Protein AF-A0A1G8EBU3-F1 (afdb_monomer)

Structure (mmCIF, N/CA/C/O backbone):
data_AF-A0A1G8EBU3-F1
#
_entry.id   AF-A0A1G8EBU3-F1
#
loop_
_atom_site.group_PDB
_atom_site.id
_atom_site.type_symbol
_atom_site.label_atom_id
_atom_site.label_alt_id
_atom_site.label_comp_id
_atom_site.label_asym_id
_atom_site.label_entity_id
_atom_site.label_seq_id
_atom_site.pdbx_PDB_ins_code
_atom_site.Cartn_x
_atom_site.Cartn_y
_atom_site.Cartn_z
_atom_site.occupancy
_atom_site.B_iso_or_equiv
_atom_site.auth_seq_id
_atom_site.auth_comp_id
_atom_site.auth_asym_id
_atom_site.auth_atom_id
_atom_site.pdbx_PDB_model_num
ATOM 1 N N . MET A 1 1 ? -34.418 30.724 25.020 1.00 55.47 1 MET A N 1
ATOM 2 C CA . MET A 1 1 ? -33.992 29.529 25.794 1.00 55.47 1 MET A CA 1
ATOM 3 C C . MET A 1 1 ? -34.001 28.210 25.004 1.00 55.47 1 MET A C 1
ATOM 5 O O . MET A 1 1 ? -33.090 27.427 25.221 1.00 55.47 1 MET A O 1
ATOM 9 N N . LYS A 1 2 ? -34.943 27.928 24.080 1.00 56.41 2 LYS A N 1
ATOM 10 C CA . LYS A 1 2 ? -34.992 26.617 23.377 1.00 56.41 2 LYS A CA 1
ATOM 11 C C . LYS A 1 2 ? -33.742 26.281 22.527 1.00 56.41 2 LYS A C 1
ATOM 13 O O . LYS A 1 2 ? -33.280 25.147 22.577 1.00 56.41 2 LYS A O 1
ATOM 18 N N . GLN A 1 3 ? -33.156 27.256 21.817 1.00 59.44 3 GLN A N 1
ATOM 19 C CA . GLN A 1 3 ? -31.989 27.047 20.931 1.00 59.44 3 GLN A CA 1
ATOM 20 C C . GLN A 1 3 ? -30.757 26.439 21.623 1.00 59.44 3 GLN A C 1
ATOM 22 O O . GLN A 1 3 ? -30.106 25.577 21.037 1.00 59.44 3 GLN A O 1
ATOM 27 N N . ALA A 1 4 ? -30.459 26.832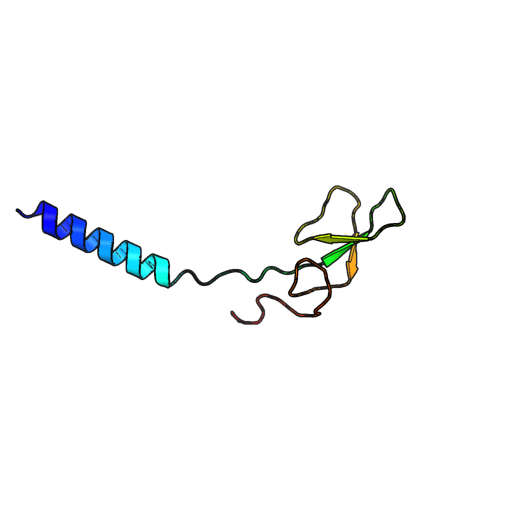 22.867 1.00 61.34 4 ALA A N 1
ATOM 28 C CA . ALA A 1 4 ? -29.294 26.325 23.597 1.00 61.34 4 ALA A CA 1
ATOM 29 C C . ALA A 1 4 ? -29.373 24.806 23.849 1.00 61.34 4 ALA A C 1
ATOM 31 O O . ALA A 1 4 ? -28.360 24.114 23.792 1.00 61.34 4 ALA A O 1
ATOM 32 N N . SER A 1 5 ? -30.583 24.268 24.057 1.00 74.56 5 SER A N 1
ATOM 33 C CA . SER A 1 5 ? -30.787 22.826 24.236 1.00 74.56 5 SER A CA 1
ATOM 34 C C . SER A 1 5 ? -30.575 22.050 22.932 1.00 74.56 5 SER A C 1
ATOM 36 O O . SER A 1 5 ? -29.949 20.993 22.946 1.00 74.56 5 SER A O 1
ATOM 38 N N . THR A 1 6 ? -31.036 22.582 21.794 1.00 86.44 6 THR A N 1
ATOM 39 C CA . THR A 1 6 ? -30.847 21.943 20.481 1.00 86.44 6 THR A CA 1
ATOM 40 C C . THR A 1 6 ? -29.375 21.917 20.068 1.00 86.44 6 THR A C 1
ATOM 42 O O . THR A 1 6 ? -28.892 20.876 19.630 1.00 86.44 6 THR A O 1
ATOM 45 N N . ALA A 1 7 ? -28.648 23.025 20.255 1.00 88.31 7 ALA A N 1
ATOM 46 C CA . ALA A 1 7 ? -27.223 23.104 19.932 1.00 88.31 7 ALA A CA 1
ATOM 47 C C . ALA 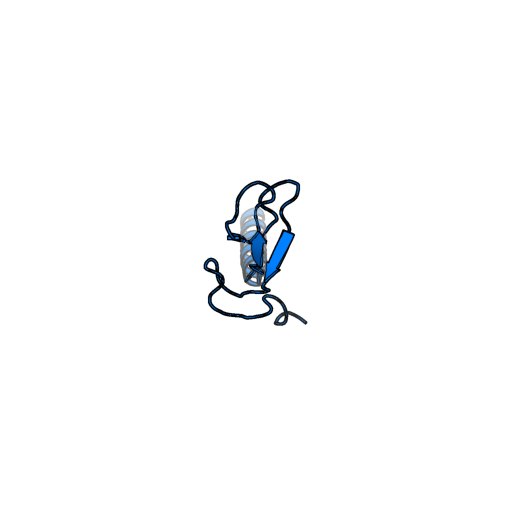A 1 7 ? -26.386 22.110 20.759 1.00 88.31 7 ALA A C 1
ATOM 49 O O . ALA A 1 7 ? -25.570 21.381 20.200 1.00 88.31 7 ALA A O 1
ATOM 50 N N . LEU A 1 8 ? -26.647 22.013 22.070 1.00 91.31 8 LEU A N 1
ATOM 51 C CA . LEU A 1 8 ? -25.962 21.060 22.948 1.00 91.31 8 LEU A CA 1
ATOM 52 C C . LEU A 1 8 ? -26.251 19.600 22.562 1.00 91.31 8 LEU A C 1
ATOM 54 O O . LEU A 1 8 ? -25.334 18.786 22.522 1.00 91.31 8 LEU A O 1
ATOM 58 N N . ARG A 1 9 ? -27.505 19.265 22.225 1.00 93.06 9 ARG A N 1
ATOM 59 C CA . ARG A 1 9 ? -27.873 17.918 21.746 1.00 93.06 9 ARG A CA 1
ATOM 60 C C . ARG A 1 9 ? -27.152 17.554 20.448 1.00 93.06 9 ARG A C 1
ATOM 62 O O . ARG A 1 9 ? -26.667 16.434 20.331 1.00 93.06 9 ARG A O 1
ATOM 69 N N . LEU A 1 10 ? -27.055 18.490 19.501 1.00 94.94 10 LEU A N 1
ATOM 70 C CA . LEU A 1 10 ? -26.342 18.271 18.242 1.00 94.94 10 LEU A CA 1
ATOM 71 C C . LEU A 1 10 ? -24.836 18.070 18.472 1.00 94.94 10 LEU A C 1
ATOM 73 O O . LEU A 1 10 ? -24.260 17.149 17.902 1.00 94.94 10 LEU A O 1
ATOM 77 N N . ALA A 1 11 ? -24.216 18.869 19.346 1.00 94.44 11 ALA A N 1
ATOM 78 C CA . ALA A 1 11 ? -22.809 18.706 19.710 1.00 94.44 11 ALA A CA 1
ATOM 79 C C . ALA A 1 11 ? -22.532 17.334 20.354 1.00 94.44 11 ALA A C 1
ATOM 81 O O . ALA A 1 11 ? -21.599 16.647 19.949 1.00 94.44 11 ALA A O 1
ATOM 82 N N . ILE A 1 12 ? -23.377 16.893 21.297 1.00 94.69 12 ILE A N 1
ATOM 83 C CA . ILE A 1 12 ? -23.259 15.565 21.924 1.00 94.69 12 ILE A CA 1
ATOM 84 C C . ILE A 1 12 ? -23.384 14.451 20.875 1.00 94.69 12 ILE A C 1
ATOM 86 O O . ILE A 1 12 ? -22.561 13.538 20.866 1.00 94.69 12 ILE A O 1
ATOM 90 N N . LEU A 1 13 ? -24.364 14.537 19.967 1.00 95.38 13 LEU A N 1
ATOM 91 C CA . LEU A 1 13 ? -24.524 13.565 18.881 1.00 95.38 13 LEU A CA 1
ATOM 92 C C . LEU A 1 13 ? -23.274 13.504 17.990 1.00 95.38 13 LEU A C 1
ATOM 94 O O . LEU A 1 13 ? -22.775 12.412 17.736 1.00 95.38 13 LEU A O 1
ATOM 98 N N . LEU A 1 14 ? -22.727 14.648 17.571 1.00 94.88 14 LEU A N 1
ATOM 99 C CA . LEU A 1 14 ? -21.515 14.701 16.744 1.00 94.88 14 LEU A CA 1
ATOM 100 C C . LEU A 1 14 ? -20.294 14.088 17.450 1.00 94.88 14 LEU A C 1
ATOM 102 O O . LEU A 1 14 ? -19.541 13.348 16.817 1.00 94.88 14 LEU A O 1
ATOM 106 N N . CYS A 1 15 ? -20.123 14.323 18.755 1.00 92.88 15 CYS A N 1
ATOM 107 C CA . CYS A 1 15 ? -19.056 13.694 19.539 1.00 92.88 15 CYS A CA 1
ATOM 108 C C . CYS A 1 15 ? -19.223 12.168 19.619 1.00 92.88 15 CYS A C 1
ATOM 110 O O . CYS A 1 15 ? -18.251 11.441 19.425 1.00 92.88 15 CYS A O 1
ATOM 112 N N . VAL A 1 16 ? -20.446 11.674 19.851 1.00 93.38 16 VAL A N 1
ATOM 113 C CA . VAL A 1 16 ? -20.733 10.228 19.902 1.00 93.38 16 VAL A CA 1
ATOM 114 C C . VAL A 1 16 ? -20.511 9.567 18.539 1.00 93.38 16 VAL A C 1
ATOM 116 O O . VAL A 1 16 ? -19.866 8.526 18.479 1.00 93.38 16 VAL A O 1
ATOM 119 N N . PHE A 1 17 ? -20.969 10.175 17.440 1.00 92.00 17 PHE A N 1
ATOM 120 C CA . PHE A 1 17 ? -20.734 9.644 16.092 1.00 92.00 17 PHE A CA 1
ATOM 121 C C . PHE A 1 17 ? -19.248 9.633 15.710 1.00 92.00 17 PHE A C 1
ATOM 123 O O . PHE A 1 17 ? -18.788 8.668 15.107 1.00 92.00 17 PHE A O 1
ATOM 130 N N . SER A 1 18 ? -18.484 10.656 16.104 1.00 88.81 18 SER A N 1
ATOM 131 C CA . SER A 1 18 ? -17.032 10.708 15.862 1.00 88.81 18 SER A CA 1
ATOM 132 C C . SER A 1 18 ? -16.280 9.569 16.560 1.00 88.81 18 SER A C 1
ATOM 134 O O . SER A 1 18 ? -15.315 9.049 16.012 1.00 88.81 18 SER A O 1
ATOM 136 N N . ALA A 1 19 ? -16.737 9.147 17.743 1.00 86.00 19 ALA A N 1
ATOM 137 C CA . ALA A 1 19 ? -16.121 8.066 18.516 1.00 86.00 19 ALA A CA 1
ATOM 138 C C . ALA A 1 19 ? -16.396 6.651 17.962 1.00 86.00 19 ALA A C 1
ATOM 140 O O . ALA A 1 19 ? -15.809 5.690 18.447 1.00 86.00 19 ALA A O 1
ATOM 141 N N . LEU A 1 20 ? -17.280 6.512 16.966 1.00 85.75 20 LEU A N 1
ATOM 142 C CA . LEU A 1 20 ? -17.575 5.243 16.285 1.00 85.75 20 LEU A CA 1
ATOM 143 C C . LEU A 1 20 ? -16.800 5.083 14.962 1.00 85.75 20 LEU A C 1
ATOM 145 O O . LEU A 1 20 ? -16.946 4.069 14.281 1.00 85.75 20 LEU A O 1
ATOM 149 N N . ALA A 1 21 ? -15.996 6.080 14.577 1.00 81.88 21 ALA A N 1
ATOM 150 C CA . ALA A 1 21 ? -15.232 6.092 13.334 1.00 81.88 21 ALA A CA 1
ATOM 151 C C . ALA A 1 21 ? -13.885 5.355 13.478 1.00 81.88 21 ALA A C 1
ATOM 153 O O . ALA A 1 21 ? -12.818 5.966 13.447 1.00 81.88 21 ALA A O 1
ATOM 154 N N . GLU A 1 22 ? -13.944 4.031 13.619 1.00 81.62 22 GLU A N 1
ATOM 155 C CA . GLU A 1 22 ? -12.760 3.165 13.619 1.00 81.62 22 GLU A CA 1
ATOM 156 C C . GLU A 1 22 ? -12.183 3.017 12.203 1.00 81.62 22 GLU A C 1
ATOM 158 O O . GLU A 1 22 ? -12.898 2.699 11.251 1.00 81.62 22 GLU A O 1
ATOM 163 N N . ALA A 1 23 ? -10.873 3.225 12.056 1.00 82.56 23 ALA A N 1
ATOM 164 C CA . ALA A 1 23 ? -10.195 3.193 10.765 1.00 82.56 23 ALA A CA 1
ATOM 165 C C . ALA A 1 23 ? -8.863 2.441 10.818 1.00 82.56 23 ALA A C 1
ATOM 167 O O . ALA A 1 23 ? -8.079 2.607 11.743 1.00 82.56 23 ALA A O 1
ATOM 168 N N . ALA A 1 24 ? -8.511 1.786 9.716 1.00 84.12 24 ALA A N 1
ATOM 169 C CA . ALA A 1 24 ? -7.500 2.372 8.835 1.00 84.12 24 ALA A CA 1
ATOM 170 C C . ALA A 1 24 ? -5.996 2.146 9.125 1.00 84.12 24 ALA A C 1
ATOM 172 O O . ALA A 1 24 ? -5.191 2.877 8.540 1.00 84.12 24 ALA A O 1
ATOM 173 N N . PRO A 1 25 ? -5.548 1.092 9.833 1.00 85.62 25 PRO A N 1
ATOM 174 C CA . PRO A 1 25 ? -4.365 0.361 9.405 1.00 85.62 25 PRO A CA 1
ATOM 175 C C . PRO A 1 25 ? -4.489 -0.016 7.922 1.00 85.62 25 PRO A C 1
ATOM 177 O O . PRO A 1 25 ? -5.238 -0.916 7.546 1.00 85.62 25 PRO A O 1
ATOM 180 N N . ALA A 1 26 ? -3.789 0.732 7.072 1.00 91.44 26 ALA A N 1
ATOM 181 C CA . ALA A 1 26 ? -3.777 0.555 5.627 1.00 91.44 26 ALA A CA 1
ATOM 182 C C . ALA A 1 26 ? -2.768 -0.520 5.200 1.00 91.44 26 ALA A C 1
ATOM 184 O O . ALA A 1 26 ? -1.731 -0.707 5.838 1.00 91.44 26 ALA A O 1
ATOM 185 N N . ALA A 1 27 ? -3.053 -1.208 4.093 1.00 94.75 27 ALA A N 1
ATOM 186 C CA . ALA A 1 27 ? -2.140 -2.189 3.517 1.00 94.75 27 ALA A CA 1
ATOM 187 C C . ALA A 1 27 ? -0.970 -1.507 2.793 1.00 94.75 27 ALA A C 1
ATOM 189 O O . ALA A 1 27 ? -1.173 -0.634 1.951 1.00 94.75 27 ALA A O 1
ATOM 190 N N . TRP A 1 28 ? 0.251 -1.951 3.088 1.00 97.19 28 TRP A N 1
ATOM 191 C CA . TRP A 1 28 ? 1.471 -1.511 2.411 1.00 97.19 28 TRP A CA 1
ATOM 192 C C . TRP A 1 28 ? 2.028 -2.607 1.503 1.00 97.19 28 TRP A C 1
ATOM 194 O O . TRP A 1 28 ? 1.947 -3.797 1.817 1.00 97.19 28 TRP A O 1
ATOM 204 N N . TYR A 1 29 ? 2.633 -2.207 0.387 1.00 97.56 29 TYR A N 1
ATOM 205 C CA . TYR A 1 29 ? 3.201 -3.115 -0.607 1.00 97.56 29 TYR A CA 1
ATOM 206 C C . TYR A 1 29 ? 4.602 -2.666 -1.015 1.00 97.56 29 TYR A C 1
ATOM 208 O O . TYR A 1 29 ? 4.909 -1.472 -1.024 1.00 97.56 29 TYR A O 1
ATOM 216 N N . ARG A 1 30 ? 5.451 -3.628 -1.390 1.00 98.00 30 ARG A N 1
ATOM 217 C CA . ARG A 1 30 ? 6.674 -3.350 -2.144 1.00 98.00 30 ARG A CA 1
ATOM 218 C C . ARG A 1 30 ? 6.323 -3.228 -3.617 1.00 98.00 30 ARG A C 1
ATOM 220 O O . ARG A 1 30 ? 5.844 -4.194 -4.214 1.00 98.00 30 ARG A O 1
ATOM 227 N N . TRP A 1 31 ? 6.606 -2.062 -4.174 1.00 98.25 31 TRP A N 1
ATOM 228 C CA . TRP A 1 31 ? 6.428 -1.729 -5.578 1.00 98.25 31 TRP A CA 1
ATOM 229 C C . TRP A 1 31 ? 7.787 -1.686 -6.266 1.00 98.25 31 TRP A C 1
ATOM 231 O O . TRP A 1 31 ? 8.698 -1.042 -5.743 1.00 98.25 31 TRP A O 1
ATOM 241 N N . ARG A 1 32 ? 7.916 -2.324 -7.430 1.00 98.06 32 ARG A N 1
ATOM 242 C CA . ARG A 1 32 ? 9.106 -2.242 -8.287 1.00 98.06 32 ARG A CA 1
ATOM 243 C C . ARG A 1 32 ? 8.945 -1.140 -9.322 1.00 98.06 32 ARG A C 1
ATOM 245 O O . ARG A 1 32 ? 7.889 -1.053 -9.951 1.00 98.06 32 ARG A O 1
ATOM 252 N N . SER A 1 33 ? 9.983 -0.322 -9.489 1.00 96.88 33 SER A N 1
ATOM 253 C CA . SER A 1 33 ? 10.008 0.718 -10.520 1.00 96.88 33 SER A CA 1
ATOM 254 C C . SER A 1 33 ? 10.063 0.099 -11.924 1.00 96.88 33 SER A C 1
ATOM 256 O O . SER A 1 33 ? 10.804 -0.866 -12.118 1.00 96.88 33 SER A O 1
ATOM 258 N N . PRO A 1 34 ? 9.333 0.644 -12.916 1.00 96.25 34 PRO A N 1
ATOM 259 C CA . PRO A 1 34 ? 9.467 0.230 -14.314 1.00 96.25 34 PRO A CA 1
ATOM 260 C C . PRO A 1 34 ? 10.788 0.694 -14.956 1.00 96.25 34 PRO A C 1
ATOM 262 O O . PRO A 1 34 ? 11.219 0.123 -15.952 1.00 96.25 34 PRO A O 1
ATOM 265 N N . GLU A 1 35 ? 11.426 1.726 -14.398 1.00 96.12 35 GLU A N 1
ATOM 266 C CA . GLU A 1 35 ? 12.557 2.448 -15.007 1.00 96.12 35 GLU A CA 1
ATOM 267 C C . GLU A 1 35 ? 13.897 2.203 -14.295 1.00 96.12 35 GLU A C 1
ATOM 269 O O . GLU A 1 35 ? 14.951 2.597 -14.792 1.00 96.12 35 GLU A O 1
ATOM 274 N N . ALA A 1 36 ? 13.878 1.591 -13.108 1.00 92.25 36 ALA A N 1
ATOM 275 C CA . ALA A 1 36 ? 15.059 1.419 -12.268 1.00 92.25 36 ALA A CA 1
ATOM 276 C C . ALA A 1 36 ? 14.986 0.122 -11.455 1.00 92.25 36 ALA A C 1
ATOM 278 O O . ALA A 1 36 ? 13.918 -0.251 -10.975 1.00 92.25 36 ALA A O 1
ATOM 279 N N . ASP A 1 37 ? 16.131 -0.518 -11.209 1.00 92.44 37 ASP A N 1
ATOM 280 C CA . ASP A 1 37 ? 16.214 -1.726 -10.377 1.00 92.44 37 ASP A CA 1
ATOM 281 C C . ASP A 1 37 ? 16.145 -1.384 -8.875 1.00 92.44 37 ASP A C 1
ATOM 283 O O . ASP A 1 37 ? 17.110 -1.491 -8.119 1.00 92.44 37 ASP A O 1
ATOM 287 N N . ARG A 1 38 ? 14.991 -0.861 -8.445 1.00 93.62 38 ARG A N 1
ATOM 288 C CA . ARG A 1 38 ? 14.697 -0.537 -7.046 1.00 93.62 38 ARG A CA 1
ATOM 289 C C . ARG A 1 38 ? 13.242 -0.807 -6.690 1.00 93.62 38 ARG A C 1
ATOM 291 O O . ARG A 1 38 ? 12.321 -0.456 -7.430 1.00 93.62 38 ARG A O 1
ATOM 298 N N . ASP A 1 39 ? 13.064 -1.327 -5.481 1.00 97.06 39 ASP A N 1
ATOM 299 C CA . ASP A 1 39 ? 11.765 -1.446 -4.827 1.00 97.06 39 ASP A CA 1
ATOM 300 C C . ASP A 1 39 ? 11.563 -0.295 -3.832 1.00 97.06 39 ASP A C 1
ATOM 302 O O . ASP A 1 39 ? 12.512 0.136 -3.169 1.00 97.06 39 ASP A O 1
ATOM 306 N N . ILE A 1 40 ? 10.323 0.168 -3.666 1.00 97.56 40 ILE A N 1
ATOM 307 C CA . ILE A 1 40 ? 9.924 1.066 -2.569 1.00 97.56 40 ILE A CA 1
ATOM 308 C C . ILE A 1 40 ? 8.697 0.514 -1.835 1.00 97.56 40 ILE A C 1
ATOM 310 O O . ILE A 1 40 ? 7.920 -0.246 -2.408 1.00 97.56 40 ILE A O 1
ATOM 314 N N . CYS A 1 41 ? 8.514 0.891 -0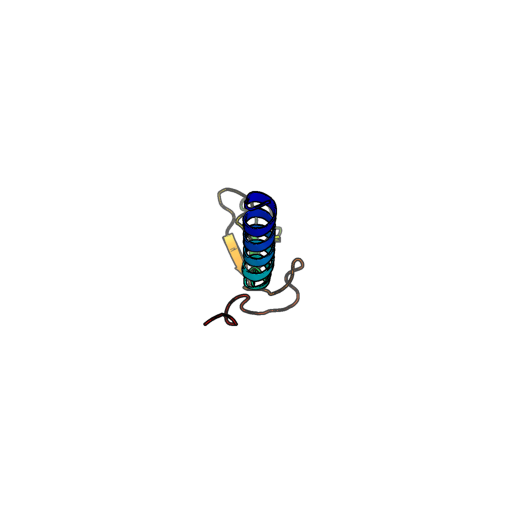.569 1.00 97.94 41 CYS A N 1
ATOM 315 C CA . CYS A 1 41 ? 7.300 0.571 0.183 1.00 97.94 41 CYS A CA 1
ATOM 316 C C . CYS A 1 41 ? 6.282 1.713 0.044 1.00 97.94 41 CYS A C 1
ATOM 318 O O . CYS A 1 41 ? 6.626 2.863 0.314 1.00 97.94 41 CYS A O 1
ATOM 320 N N . ALA A 1 42 ? 5.050 1.413 -0.372 1.00 97.62 42 ALA A N 1
ATOM 321 C CA . ALA A 1 42 ? 3.966 2.395 -0.471 1.00 97.62 42 ALA A CA 1
ATOM 322 C C . ALA A 1 42 ? 2.583 1.737 -0.314 1.00 97.62 42 ALA A C 1
ATOM 324 O O . ALA A 1 42 ? 2.400 0.567 -0.659 1.00 97.62 42 ALA A O 1
ATOM 325 N N . GLN A 1 43 ? 1.602 2.499 0.180 1.00 96.25 43 GLN A N 1
ATOM 326 C CA . GLN A 1 43 ? 0.196 2.066 0.268 1.00 96.25 43 GLN A CA 1
ATOM 327 C C . GLN A 1 43 ? -0.458 1.956 -1.116 1.00 96.25 43 GLN A C 1
ATOM 329 O O . GLN A 1 43 ? -1.221 1.034 -1.386 1.00 96.25 43 GLN A O 1
ATOM 334 N N . VAL A 1 44 ? -0.136 2.902 -2.002 1.00 95.81 44 VAL A N 1
ATOM 335 C CA . VAL A 1 44 ? -0.715 3.048 -3.343 1.00 95.81 44 VAL A CA 1
ATOM 336 C C . VAL A 1 44 ? 0.374 3.007 -4.411 1.00 95.81 44 VAL A C 1
ATOM 338 O O . VAL A 1 44 ? 1.550 3.221 -4.115 1.00 95.81 44 VAL A O 1
ATOM 341 N N . MET A 1 45 ? -0.028 2.735 -5.654 1.00 96.56 45 MET A N 1
ATOM 342 C CA . MET A 1 45 ? 0.873 2.672 -6.804 1.00 96.56 45 MET A CA 1
ATOM 343 C C . MET A 1 45 ? 1.595 4.023 -7.007 1.00 96.56 45 MET A C 1
ATOM 345 O O . MET A 1 45 ? 0.909 5.031 -7.179 1.00 96.56 45 MET A O 1
ATOM 349 N N . PRO A 1 46 ? 2.943 4.076 -7.016 1.00 96.69 46 PRO A N 1
ATOM 350 C CA . PRO A 1 46 ? 3.683 5.343 -7.110 1.00 96.69 46 PRO A CA 1
ATOM 351 C C . PRO A 1 46 ? 3.526 6.084 -8.446 1.00 96.69 46 PRO A C 1
ATOM 353 O O . PRO A 1 46 ? 3.682 7.300 -8.497 1.00 96.69 46 PRO A O 1
ATOM 356 N N . GLY A 1 47 ? 3.231 5.359 -9.527 1.00 95.69 47 GLY A N 1
ATOM 357 C CA . GLY A 1 47 ? 3.020 5.903 -10.866 1.00 95.69 47 GLY A CA 1
ATOM 358 C C . GLY A 1 47 ? 2.702 4.802 -11.886 1.00 95.69 47 GLY A C 1
ATOM 359 O O . GLY A 1 47 ? 2.669 3.624 -11.519 1.00 95.69 47 GLY A O 1
ATOM 360 N N . PRO A 1 48 ? 2.469 5.145 -13.164 1.00 96.69 48 PRO A N 1
ATOM 361 C CA . PRO A 1 48 ? 2.236 4.162 -14.222 1.00 96.69 48 PRO A CA 1
ATOM 362 C C . PRO A 1 48 ? 3.370 3.130 -14.323 1.00 96.69 48 PRO A C 1
ATOM 364 O O . PRO A 1 48 ? 4.534 3.460 -14.116 1.00 96.69 48 PRO A O 1
ATOM 367 N N . GLY A 1 49 ? 3.036 1.877 -14.638 1.00 95.56 49 GLY A N 1
ATOM 368 C CA . GLY A 1 49 ? 4.015 0.801 -14.855 1.00 95.56 49 GLY A CA 1
ATOM 369 C C . GLY A 1 49 ? 4.642 0.185 -13.595 1.00 95.56 49 GLY A C 1
ATOM 370 O O . GLY A 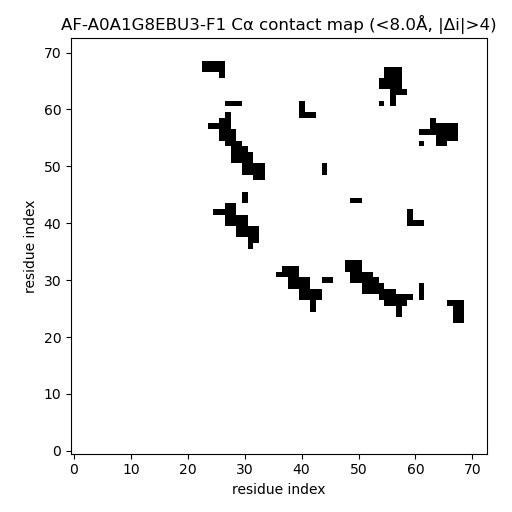1 49 ? 5.295 -0.849 -13.704 1.00 95.56 49 GLY A O 1
ATOM 371 N N . TRP A 1 50 ? 4.426 0.751 -12.403 1.00 98.06 50 TRP A N 1
ATOM 372 C CA . TRP A 1 50 ? 4.879 0.136 -11.152 1.00 98.06 50 TRP A CA 1
ATOM 373 C C . TRP A 1 50 ? 4.083 -1.136 -10.839 1.00 98.06 50 TRP A C 1
ATOM 375 O O . TRP A 1 50 ? 2.853 -1.139 -10.893 1.00 98.06 50 TRP A O 1
ATOM 385 N N . ILE A 1 51 ? 4.778 -2.205 -10.443 1.00 97.56 51 ILE A N 1
ATOM 386 C CA . ILE A 1 51 ? 4.164 -3.505 -10.122 1.00 97.56 51 ILE A CA 1
ATOM 387 C C . ILE A 1 51 ? 4.383 -3.891 -8.658 1.00 97.56 51 ILE A C 1
ATOM 389 O O . ILE A 1 51 ? 5.440 -3.620 -8.086 1.00 97.56 51 ILE A O 1
ATOM 393 N N . ILE A 1 52 ? 3.398 -4.557 -8.048 1.00 97.44 52 ILE A N 1
ATOM 394 C CA . ILE A 1 52 ? 3.543 -5.142 -6.709 1.00 97.44 52 ILE A CA 1
ATOM 395 C C . ILE A 1 52 ? 4.435 -6.382 -6.809 1.00 97.44 52 ILE A C 1
ATOM 397 O O . ILE A 1 52 ? 4.127 -7.308 -7.554 1.00 97.44 52 ILE A O 1
ATOM 401 N N . VAL A 1 53 ? 5.505 -6.424 -6.012 1.00 97.44 53 VAL A N 1
ATOM 402 C CA . VAL A 1 53 ? 6.401 -7.592 -5.907 1.00 97.44 53 VAL A CA 1
ATOM 403 C C . VAL A 1 53 ? 6.302 -8.315 -4.564 1.00 97.44 53 VAL A C 1
ATOM 405 O O . VAL A 1 53 ? 6.687 -9.480 -4.468 1.00 97.44 53 VAL A O 1
ATOM 408 N N . LYS A 1 54 ? 5.795 -7.659 -3.507 1.00 97.31 54 LYS A N 1
ATOM 409 C CA . LYS A 1 54 ? 5.582 -8.290 -2.192 1.00 97.31 54 LYS A CA 1
ATOM 410 C C . LYS A 1 54 ? 4.588 -7.521 -1.320 1.00 97.31 54 LYS A C 1
ATOM 412 O O . LYS A 1 54 ? 4.536 -6.296 -1.372 1.00 97.31 54 LYS A O 1
ATOM 417 N N . GLY A 1 55 ? 3.869 -8.238 -0.463 1.00 94.81 55 GLY A N 1
ATOM 418 C CA . GLY A 1 55 ? 2.912 -7.705 0.509 1.00 94.81 55 GLY A CA 1
ATOM 419 C C . GLY A 1 55 ? 1.678 -8.610 0.616 1.00 94.81 55 GLY A C 1
ATOM 420 O O . GLY A 1 55 ? 1.685 -9.692 0.023 1.00 94.81 55 GLY A O 1
ATOM 421 N N . PRO A 1 56 ? 0.624 -8.188 1.332 1.00 95.75 56 PRO A N 1
ATOM 422 C CA . PRO A 1 56 ? 0.546 -6.953 2.116 1.00 95.75 56 PRO A CA 1
ATOM 423 C C . PRO A 1 56 ? 1.450 -6.936 3.367 1.00 95.75 56 PRO A C 1
ATOM 425 O O . PRO A 1 56 ? 1.960 -7.962 3.828 1.00 95.75 56 PRO A O 1
ATOM 428 N N . TYR A 1 57 ? 1.669 -5.729 3.883 1.00 96.25 57 TYR A N 1
ATOM 429 C CA . TYR A 1 57 ? 2.407 -5.407 5.103 1.00 96.25 57 TYR A CA 1
ATOM 430 C C . TYR A 1 57 ? 1.577 -4.469 5.987 1.00 96.25 57 TYR A C 1
ATOM 432 O O . TYR A 1 57 ? 0.805 -3.661 5.468 1.00 96.25 57 TYR A O 1
ATOM 440 N N . GLU A 1 58 ? 1.775 -4.539 7.306 1.00 94.38 58 GLU A N 1
ATOM 441 C CA . GLU A 1 58 ? 1.113 -3.660 8.290 1.00 94.38 58 GLU A CA 1
ATOM 442 C C . GLU A 1 58 ? 1.858 -2.346 8.578 1.00 94.38 58 GLU A C 1
ATOM 444 O O . GLU A 1 58 ? 1.371 -1.518 9.344 1.00 94.38 58 GLU A O 1
ATOM 449 N N . ASP A 1 59 ? 3.037 -2.137 7.984 1.00 94.62 59 ASP A N 1
ATOM 450 C CA . ASP A 1 59 ? 3.907 -1.006 8.301 1.00 94.62 59 ASP A CA 1
ATOM 451 C C . ASP A 1 59 ? 4.505 -0.309 7.069 1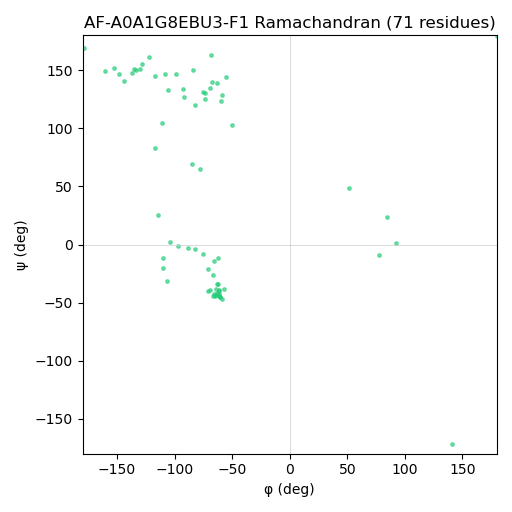.00 94.62 59 ASP A C 1
ATOM 453 O O . ASP A 1 59 ? 4.822 -0.932 6.053 1.00 94.62 59 ASP A O 1
ATOM 457 N N . ALA A 1 60 ? 4.765 0.993 7.224 1.00 95.06 60 ALA A N 1
ATOM 458 C CA . ALA A 1 60 ? 5.310 1.874 6.190 1.00 95.06 60 ALA A CA 1
ATOM 459 C C . ALA A 1 60 ? 6.718 1.516 5.678 1.00 95.06 60 ALA A C 1
ATOM 461 O O . ALA A 1 60 ? 7.162 2.070 4.674 1.00 95.06 60 ALA A O 1
ATOM 462 N N . HIS A 1 61 ? 7.434 0.604 6.341 1.00 96.19 61 HIS A N 1
ATOM 463 C CA . HIS A 1 61 ? 8.757 0.147 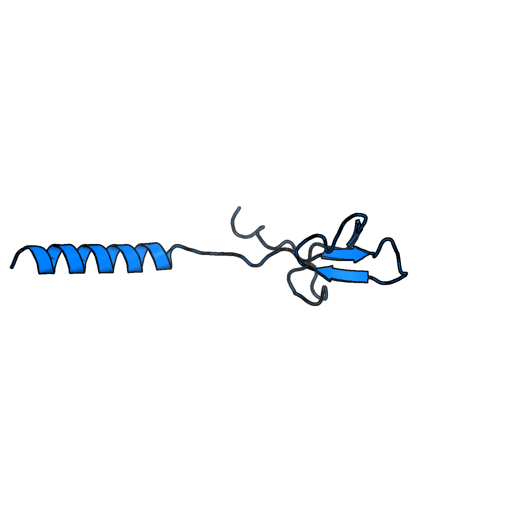5.915 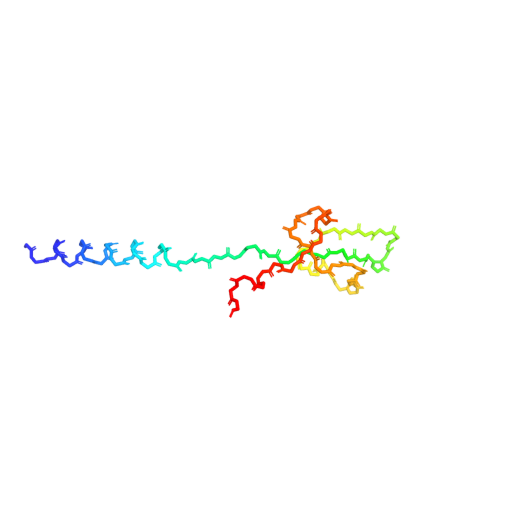1.00 96.19 61 HIS A CA 1
ATOM 464 C C . HIS A 1 61 ? 8.728 -1.250 5.278 1.00 96.19 61 HIS A C 1
ATOM 466 O O . HIS A 1 61 ? 9.788 -1.763 4.905 1.00 96.19 61 HIS A O 1
ATOM 472 N N . CYS A 1 62 ? 7.551 -1.873 5.135 1.00 96.75 62 CYS A N 1
ATOM 473 C CA . CYS A 1 62 ? 7.384 -3.216 4.585 1.00 96.75 62 CYS A CA 1
ATOM 474 C C . CYS A 1 62 ? 8.309 -4.237 5.284 1.00 96.75 62 CYS A C 1
ATOM 476 O O . CYS A 1 62 ? 9.059 -4.984 4.631 1.00 96.75 62 CYS A O 1
ATOM 478 N N . LYS A 1 63 ? 8.292 -4.219 6.625 1.00 96.50 63 LYS A N 1
ATOM 479 C CA . LYS A 1 63 ? 9.081 -5.084 7.519 1.00 96.50 63 LYS A CA 1
ATOM 480 C C . LYS A 1 63 ? 8.233 -6.159 8.195 1.00 96.50 63 LYS A C 1
ATOM 482 O O . LYS A 1 63 ? 8.742 -7.249 8.436 1.00 96.50 63 LYS A O 1
ATOM 487 N N . LYS A 1 64 ? 6.962 -5.874 8.469 1.00 95.00 64 LYS A N 1
ATOM 488 C CA . LYS A 1 64 ? 6.015 -6.743 9.165 1.00 95.00 64 LYS A CA 1
ATOM 489 C C . LYS A 1 64 ? 4.930 -7.244 8.200 1.00 95.00 64 LYS A C 1
ATOM 491 O O . LYS A 1 64 ? 4.068 -6.460 7.794 1.00 95.00 64 LYS A O 1
ATOM 496 N N . PRO A 1 65 ? 4.982 -8.512 7.758 1.00 94.31 65 PRO A N 1
ATOM 497 C CA . PRO A 1 65 ? 3.931 -9.090 6.928 1.00 94.31 65 PRO A CA 1
ATOM 498 C C . PRO A 1 65 ? 2.612 -9.132 7.700 1.00 94.31 65 PRO A C 1
ATOM 500 O O . PRO A 1 65 ? 2.599 -9.485 8.875 1.00 94.31 65 PRO A O 1
ATOM 503 N N . GLY A 1 66 ? 1.508 -8.816 7.034 1.00 90.94 66 GLY A N 1
ATOM 504 C CA . GLY A 1 66 ? 0.186 -8.803 7.651 1.00 90.94 66 GLY A CA 1
ATOM 505 C C . GLY A 1 66 ? -0.880 -8.438 6.631 1.00 90.94 66 GLY A C 1
ATOM 506 O O . GLY A 1 66 ? -0.556 -8.009 5.527 1.00 90.94 66 GLY A O 1
ATOM 507 N N . LYS A 1 67 ? -2.155 -8.594 6.991 1.00 87.44 67 LYS A N 1
ATOM 508 C CA . LYS A 1 67 ? -3.299 -8.184 6.163 1.00 87.44 67 LYS A CA 1
ATOM 509 C C . LYS A 1 67 ? -4.091 -7.094 6.888 1.00 87.44 67 LYS A C 1
ATOM 511 O O . LYS A 1 67 ? -5.062 -7.407 7.579 1.00 87.44 67 LYS A O 1
ATOM 516 N N . PRO A 1 68 ? -3.670 -5.821 6.793 1.00 84.06 68 PRO A N 1
ATOM 517 C CA . PRO A 1 68 ? -4.390 -4.734 7.439 1.00 84.06 68 PRO A CA 1
ATOM 518 C C . PRO A 1 68 ? -5.831 -4.676 6.932 1.00 84.06 68 PRO A C 1
ATOM 520 O O . PRO A 1 68 ? -6.077 -4.713 5.727 1.00 84.06 68 PRO A O 1
ATOM 523 N N . GLY A 1 69 ? -6.770 -4.655 7.875 1.00 78.12 69 GLY A N 1
ATOM 524 C CA . GLY A 1 69 ? -8.207 -4.675 7.610 1.00 78.12 69 GLY A CA 1
ATOM 525 C C . GLY A 1 69 ? -8.897 -6.037 7.572 1.00 78.12 69 GLY A C 1
ATOM 526 O O . GLY A 1 69 ? -10.115 -6.069 7.433 1.00 78.12 69 GLY A O 1
ATOM 527 N N . ASP A 1 70 ? -8.194 -7.151 7.811 1.00 79.94 70 ASP A N 1
ATOM 528 C CA . ASP A 1 70 ? -8.875 -8.413 8.156 1.00 79.94 70 ASP A CA 1
ATOM 529 C C . ASP A 1 70 ? -9.602 -8.339 9.523 1.00 79.94 70 ASP A C 1
ATOM 531 O O . ASP A 1 70 ? -10.452 -9.177 9.798 1.00 79.94 70 ASP A O 1
ATOM 535 N N . ALA A 1 71 ? -9.317 -7.326 10.354 1.00 66.62 71 ALA A N 1
ATOM 536 C CA . ALA A 1 71 ? -9.906 -7.130 11.686 1.00 66.62 71 ALA A CA 1
ATOM 537 C C . ALA A 1 71 ? -11.302 -6.457 11.712 1.00 66.62 71 ALA A C 1
ATOM 539 O O . ALA A 1 71 ? -11.872 -6.327 12.792 1.00 66.62 71 ALA A O 1
ATOM 540 N N . TRP A 1 72 ? -11.853 -6.035 10.563 1.00 60.72 72 TRP A N 1
ATOM 541 C CA . TRP A 1 72 ? -13.243 -5.536 10.443 1.00 60.72 72 TRP A CA 1
ATOM 542 C C . TRP A 1 72 ? -14.128 -6.451 9.580 1.00 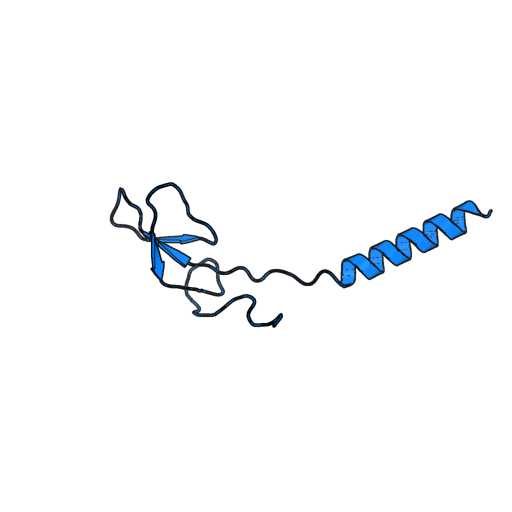60.72 72 TRP A C 1
ATOM 544 O O . TRP A 1 72 ? -15.081 -5.985 8.955 1.00 60.72 72 TRP A O 1
ATOM 554 N N . LYS A 1 73 ? -13.776 -7.738 9.501 1.00 58.12 73 LYS A N 1
ATOM 555 C CA . LYS A 1 73 ? -14.595 -8.801 8.906 1.00 58.12 73 LYS A CA 1
ATOM 556 C C . LYS A 1 73 ? -15.314 -9.583 9.997 1.00 58.12 73 LYS A C 1
ATOM 558 O O . LYS A 1 73 ? -16.475 -9.956 9.733 1.00 58.12 73 LYS A O 1
#

Radius of gyration: 20.77 Å; Cα contacts (8 Å, |Δi|>4): 103; chains: 1; bounding box: 51×39×41 Å

Foldseek 3Di:
DVVVVVVVVVVVVVVVVVVVPDDDLAWWFWKADPVDRDTAIDRDAPDPPIDGPDAGASDRRRPHHDDPPPVVD

Solvent-accessible surface area (backbone atoms only — not comparable to full-atom values): 4475 Å² total; per-residue (Å²): 121,71,64,64,58,56,54,52,52,51,52,53,50,53,54,56,56,57,76,68,69,82,75,80,61,55,44,18,30,33,33,35,49,73,89,48,104,49,71,48,55,38,70,62,83,90,52,90,75,46,42,82,78,47,67,48,6,59,36,83,75,60,78,46,80,40,67,44,63,67,88,80,114

pLDDT: mean 89.66, std 11.14, range [55.47, 98.25]

Nearest PDB structures (foldseek):
  6skg-assembly1_Ax  TM=5.725E-01  e=5.654E+00  Thermococcus kodakarensis

Secondary structure (DSSP, 8-state):
-HHHHHHHHHHHHHHH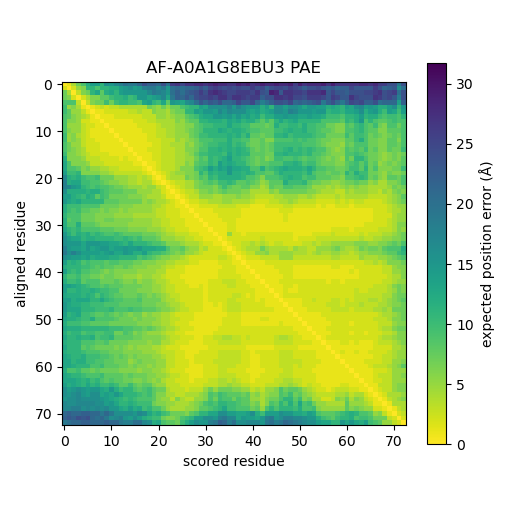HHTT-------EEEEE-SSSS-EEEESS--STT-EEEEEEESSTTS-SB--TTGGG-

Mean predicted aligned error: 6.79 Å

Organism: NCBI:txid83767

Sequence (73 aa):
MKQASTALRLAILLCVFSALAEAAPAAWYRWRSPEADRDICAQVMPGPGWIIVKGPYEDAHCKKPGKPGDAWK